Protein AF-A0A6J7DKR0-F1 (afdb_monomer_lite)

Structure (mmCIF, N/CA/C/O backbone):
data_AF-A0A6J7DKR0-F1
#
_entry.id   AF-A0A6J7DKR0-F1
#
loop_
_atom_site.group_PDB
_atom_site.id
_atom_site.type_symbol
_atom_site.label_atom_id
_atom_site.label_alt_id
_atom_site.label_comp_id
_atom_site.label_asym_id
_atom_site.label_entity_id
_atom_site.label_seq_id
_atom_site.pdbx_PDB_ins_code
_atom_site.Cartn_x
_atom_site.Cartn_y
_atom_site.Cartn_z
_atom_site.occupancy
_atom_site.B_iso_or_equiv
_atom_site.auth_seq_id
_atom_site.auth_comp_id
_atom_site.auth_asym_id
_atom_site.auth_atom_id
_atom_site.pdbx_PDB_model_num
ATOM 1 N N . MET A 1 1 ? 18.869 -1.407 0.499 1.00 72.81 1 MET A N 1
ATOM 2 C CA . MET A 1 1 ? 17.445 -1.127 0.777 1.00 72.81 1 MET A CA 1
ATOM 3 C C . MET A 1 1 ? 16.960 -2.259 1.654 1.00 72.81 1 MET A C 1
ATOM 5 O O . MET A 1 1 ? 17.410 -3.370 1.431 1.00 72.81 1 MET A O 1
ATOM 9 N N . VAL A 1 2 ? 16.120 -1.997 2.646 1.00 79.31 2 VAL A N 1
ATOM 10 C CA . VAL A 1 2 ? 15.618 -3.031 3.561 1.00 79.31 2 VAL A CA 1
ATOM 11 C C . VAL A 1 2 ? 14.109 -2.893 3.677 1.00 79.31 2 VAL A C 1
ATOM 13 O O . VAL A 1 2 ? 13.598 -1.771 3.700 1.00 79.31 2 VAL A O 1
ATOM 16 N N . THR A 1 3 ? 13.402 -4.016 3.722 1.00 83.44 3 THR A N 1
ATOM 17 C CA . THR A 1 3 ? 11.950 -4.038 3.892 1.00 83.44 3 THR A CA 1
ATOM 18 C C . THR A 1 3 ? 11.616 -3.518 5.288 1.00 83.44 3 THR A C 1
ATOM 20 O O . THR A 1 3 ? 12.052 -4.095 6.281 1.00 83.44 3 THR A O 1
ATOM 23 N N . LEU A 1 4 ? 10.925 -2.376 5.361 1.00 89.06 4 LEU A N 1
ATOM 24 C CA . LEU A 1 4 ? 10.424 -1.764 6.603 1.00 89.06 4 LEU A CA 1
ATOM 25 C C . LEU A 1 4 ? 11.449 -1.598 7.747 1.00 89.06 4 LEU A C 1
ATOM 27 O O . LEU A 1 4 ? 11.088 -1.629 8.919 1.00 89.06 4 LEU A O 1
ATOM 31 N N . GLY A 1 5 ? 12.724 -1.367 7.418 1.00 86.00 5 GLY A N 1
ATOM 32 C CA . GLY A 1 5 ? 13.732 -0.979 8.413 1.00 86.00 5 GLY A CA 1
ATOM 33 C C . GLY A 1 5 ? 14.282 -2.112 9.286 1.00 86.00 5 GLY A C 1
ATOM 34 O O . GLY A 1 5 ? 14.652 -1.837 10.420 1.00 86.00 5 GLY A O 1
ATOM 35 N N . GLU A 1 6 ? 14.340 -3.351 8.779 1.00 85.00 6 GLU A N 1
ATOM 36 C CA . GLU A 1 6 ? 14.874 -4.537 9.497 1.00 85.00 6 GLU A CA 1
ATOM 37 C C . GLU A 1 6 ? 14.095 -4.923 10.767 1.00 85.00 6 GLU A C 1
ATOM 39 O O . GLU A 1 6 ? 14.568 -5.707 11.586 1.00 85.00 6 GLU A O 1
ATOM 44 N N . VAL A 1 7 ? 12.878 -4.401 10.920 1.00 92.12 7 VAL A N 1
ATOM 45 C CA . VAL A 1 7 ? 11.977 -4.776 12.010 1.00 92.12 7 VAL A CA 1
ATOM 46 C C . VAL A 1 7 ? 11.387 -6.158 11.731 1.00 92.12 7 VAL A C 1
ATOM 48 O O . VAL A 1 7 ? 10.922 -6.433 10.624 1.00 92.12 7 VAL A O 1
ATOM 51 N N . GLU A 1 8 ? 11.374 -7.024 12.744 1.00 92.75 8 GLU A N 1
ATOM 52 C CA . GLU A 1 8 ? 10.652 -8.294 12.689 1.00 92.75 8 GLU A CA 1
ATOM 53 C C . GLU A 1 8 ? 9.155 -8.050 12.908 1.00 92.75 8 GLU A C 1
ATOM 55 O O . GLU A 1 8 ? 8.732 -7.571 13.962 1.00 92.75 8 GLU A O 1
ATOM 60 N N . PHE A 1 9 ? 8.344 -8.391 11.907 1.00 95.56 9 PHE A N 1
ATOM 61 C CA . PHE A 1 9 ? 6.890 -8.309 11.989 1.00 95.56 9 PHE A CA 1
ATOM 62 C C . PHE A 1 9 ? 6.295 -9.698 12.174 1.00 95.56 9 PHE A C 1
ATOM 64 O O . PHE A 1 9 ? 6.687 -10.652 11.500 1.00 95.56 9 PHE A O 1
ATOM 71 N N . THR A 1 10 ? 5.306 -9.797 1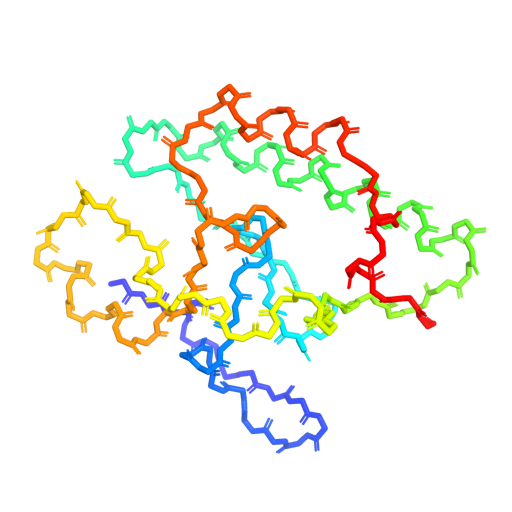3.059 1.00 97.44 10 THR A N 1
ATOM 72 C CA . THR A 1 10 ? 4.517 -11.014 13.246 1.00 97.44 10 THR A CA 1
ATOM 73 C C . THR A 1 10 ? 3.028 -10.690 13.226 1.00 97.44 10 THR A C 1
ATOM 75 O O . THR A 1 10 ? 2.615 -9.604 13.633 1.00 97.44 10 THR A O 1
ATOM 78 N N . LEU A 1 11 ? 2.227 -11.639 12.749 1.00 96.62 11 LEU A N 1
ATOM 79 C CA . LEU A 1 11 ? 0.771 -11.627 12.819 1.00 96.62 11 LEU A CA 1
ATOM 80 C C . LEU A 1 11 ? 0.329 -12.909 13.521 1.00 96.62 11 LEU A C 1
ATOM 82 O O . LEU A 1 11 ? 0.671 -14.002 13.077 1.00 96.62 11 LEU A O 1
ATOM 86 N N . ASP A 1 12 ? -0.370 -12.773 14.649 1.00 96.00 12 ASP A N 1
ATOM 87 C CA . ASP A 1 12 ? -0.807 -13.902 15.486 1.00 96.00 12 ASP A CA 1
ATOM 88 C C . ASP A 1 12 ? 0.333 -14.879 15.852 1.00 96.00 12 ASP A C 1
ATOM 90 O O . ASP A 1 12 ? 0.148 -16.091 15.954 1.00 96.00 12 ASP A O 1
ATOM 94 N N . GLY A 1 13 ? 1.542 -14.339 16.048 1.00 96.56 13 GLY A N 1
ATOM 95 C CA . GLY A 1 13 ? 2.749 -15.100 16.387 1.00 96.56 13 GLY A CA 1
ATOM 96 C C . GLY A 1 13 ? 3.487 -15.725 15.196 1.00 96.56 13 GLY A C 1
ATOM 97 O O . GLY A 1 13 ? 4.566 -16.281 15.394 1.00 96.56 13 GLY A O 1
ATOM 98 N N . ALA A 1 14 ? 2.964 -15.615 13.972 1.00 97.56 14 ALA A N 1
ATOM 99 C CA . ALA A 1 14 ? 3.641 -16.062 12.756 1.00 97.56 14 ALA A CA 1
ATOM 100 C C . ALA A 1 14 ? 4.428 -14.908 12.102 1.00 97.56 14 ALA A C 1
ATOM 102 O O . ALA A 1 14 ? 3.880 -13.810 11.985 1.00 97.56 14 ALA A O 1
ATOM 103 N N . PRO A 1 15 ? 5.684 -15.114 11.658 1.00 96.94 15 PRO A N 1
ATOM 104 C CA . PRO A 1 15 ? 6.429 -14.109 10.900 1.00 96.94 15 PRO A CA 1
ATOM 105 C C . PRO A 1 15 ? 5.697 -13.695 9.622 1.00 96.94 15 PRO A C 1
ATOM 107 O O . PRO A 1 15 ? 5.118 -14.537 8.936 1.00 96.94 15 PRO A O 1
ATOM 110 N N . ILE A 1 16 ? 5.752 -12.407 9.291 1.00 96.81 16 ILE A N 1
ATOM 111 C CA . ILE A 1 16 ? 5.233 -11.888 8.022 1.00 96.81 16 ILE A CA 1
ATOM 112 C C . ILE A 1 16 ? 6.374 -11.863 7.007 1.00 96.81 16 ILE A C 1
ATOM 114 O O . ILE A 1 16 ? 7.338 -11.116 7.186 1.00 96.81 16 ILE A O 1
ATOM 118 N N . ASP A 1 17 ? 6.246 -12.633 5.927 1.00 95.88 17 ASP A N 1
ATOM 119 C CA . ASP A 1 17 ? 7.065 -12.430 4.735 1.00 95.88 17 ASP A CA 1
ATOM 120 C C . ASP A 1 17 ? 6.367 -11.429 3.812 1.00 95.88 17 ASP A C 1
ATOM 122 O O . ASP A 1 17 ? 5.293 -11.687 3.269 1.00 95.88 17 ASP A O 1
ATOM 126 N N . PHE A 1 18 ? 6.962 -10.248 3.661 1.00 96.31 18 PHE A N 1
ATOM 127 C CA . PHE A 1 18 ? 6.409 -9.217 2.790 1.00 96.31 18 PHE A CA 1
ATOM 128 C C . PHE A 1 18 ? 6.545 -9.563 1.313 1.00 96.31 18 PHE A C 1
ATOM 130 O O . PHE A 1 18 ? 5.771 -9.006 0.536 1.00 96.31 18 PHE A O 1
ATOM 137 N N . ALA A 1 19 ? 7.465 -10.458 0.933 1.00 96.00 19 ALA A N 1
ATOM 138 C CA . ALA A 1 19 ? 7.549 -10.958 -0.433 1.00 96.00 19 ALA A CA 1
ATOM 139 C C . ALA A 1 19 ? 6.223 -11.606 -0.848 1.00 96.00 19 ALA A C 1
ATOM 141 O O . ALA A 1 19 ? 5.737 -11.320 -1.926 1.00 96.00 19 ALA A O 1
ATOM 142 N N . ASP A 1 20 ? 5.540 -12.313 0.056 1.00 96.25 20 ASP A N 1
ATOM 143 C CA . ASP A 1 20 ? 4.260 -12.979 -0.226 1.00 96.25 20 ASP A CA 1
ATOM 144 C C . ASP A 1 20 ? 3.041 -12.030 -0.245 1.00 96.25 20 ASP A C 1
ATOM 146 O O . ASP A 1 20 ? 1.889 -12.466 -0.351 1.00 96.25 20 ASP A O 1
ATOM 150 N N . THR A 1 21 ? 3.253 -10.716 -0.110 1.00 97.81 21 THR A N 1
ATOM 151 C CA . THR A 1 21 ? 2.170 -9.724 -0.024 1.00 97.81 21 THR A CA 1
ATOM 152 C C . THR A 1 21 ? 2.059 -8.861 -1.277 1.00 97.81 21 THR A C 1
ATOM 154 O O . THR A 1 21 ? 3.017 -8.650 -2.013 1.00 97.81 21 THR A O 1
ATOM 157 N N . TRP A 1 22 ? 0.875 -8.288 -1.492 1.00 98.25 22 TRP A N 1
ATOM 158 C CA . TRP A 1 22 ? 0.604 -7.297 -2.530 1.00 98.25 22 TRP A CA 1
ATOM 159 C C . TRP A 1 22 ? 0.554 -5.893 -1.942 1.00 98.25 22 TRP A C 1
ATOM 161 O O . TRP A 1 22 ? -0.084 -5.650 -0.914 1.00 98.25 22 TRP A O 1
ATOM 171 N N . SER A 1 23 ? 1.175 -4.940 -2.628 1.00 97.25 23 SER A N 1
ATOM 172 C CA . SER A 1 23 ? 1.195 -3.546 -2.211 1.00 97.25 23 SER A CA 1
ATOM 173 C C . SER A 1 23 ? -0.147 -2.874 -2.494 1.00 97.25 23 SER A C 1
ATOM 175 O O . SER A 1 23 ? -0.540 -2.683 -3.643 1.00 97.25 23 SER A O 1
ATOM 177 N N . TYR A 1 24 ? -0.849 -2.479 -1.437 1.00 98.19 24 TYR A N 1
ATOM 178 C CA . TYR A 1 24 ? -2.059 -1.676 -1.515 1.00 98.19 24 TYR A CA 1
ATOM 179 C C . TYR A 1 24 ? -1.694 -0.191 -1.572 1.00 98.19 24 TYR A C 1
ATOM 181 O O . TYR A 1 24 ? -1.202 0.392 -0.599 1.00 98.19 24 TYR A O 1
ATOM 189 N N . LYS A 1 25 ? -1.935 0.419 -2.735 1.00 97.38 25 LYS A N 1
ATOM 190 C CA . LYS A 1 25 ? -1.670 1.826 -3.068 1.00 97.38 25 LYS A CA 1
ATOM 191 C C . LYS A 1 25 ? -0.225 2.257 -2.770 1.00 97.38 25 LYS A C 1
ATOM 193 O O . LYS A 1 25 ? 0.020 3.436 -2.556 1.00 97.38 25 LYS A O 1
ATOM 198 N N . GLY A 1 26 ? 0.729 1.329 -2.695 1.00 96.00 26 GLY A N 1
ATOM 199 C CA . GLY A 1 26 ? 2.113 1.629 -2.328 1.00 96.00 26 GLY A CA 1
ATOM 200 C C . GLY A 1 26 ? 2.348 1.953 -0.846 1.00 96.00 26 GLY A C 1
ATOM 201 O O . GLY A 1 26 ? 3.476 2.301 -0.510 1.00 96.00 26 GLY A O 1
ATOM 202 N N . LEU A 1 27 ? 1.329 1.866 0.026 1.00 96.75 27 LEU A N 1
ATOM 203 C CA . LEU A 1 27 ? 1.442 2.244 1.447 1.00 96.75 27 LEU A CA 1
ATOM 204 C C . LEU A 1 27 ? 1.145 1.114 2.439 1.00 96.75 27 LEU A C 1
ATOM 206 O O . LEU A 1 27 ? 1.715 1.129 3.526 1.00 96.75 27 LEU A O 1
ATOM 210 N N . ALA A 1 28 ? 0.304 0.137 2.087 1.00 97.88 28 ALA A N 1
ATOM 211 C CA . ALA A 1 28 ? -0.041 -1.006 2.943 1.00 97.88 28 ALA A CA 1
ATOM 212 C C . ALA A 1 28 ? 0.153 -2.335 2.201 1.00 97.88 28 ALA A C 1
ATOM 214 O O . ALA A 1 28 ? 0.497 -2.355 1.017 1.00 97.88 28 ALA A O 1
ATOM 215 N N . TYR A 1 29 ? -0.076 -3.444 2.900 1.00 98.19 29 TYR A N 1
ATOM 216 C CA . TYR A 1 29 ? 0.293 -4.787 2.457 1.00 98.19 29 TYR A CA 1
ATOM 217 C C . TYR A 1 29 ? -0.894 -5.729 2.604 1.00 98.19 29 TYR A C 1
ATOM 219 O O . TYR A 1 29 ? -1.553 -5.739 3.646 1.00 98.19 29 TYR A O 1
ATOM 227 N N . SER A 1 30 ? -1.190 -6.507 1.563 1.00 98.44 30 SER A N 1
ATOM 228 C CA . SER A 1 30 ? -2.324 -7.427 1.579 1.00 98.44 30 SER A CA 1
ATOM 229 C C . SER A 1 30 ? -2.257 -8.362 2.780 1.00 98.44 30 SER A C 1
ATOM 231 O O . SER A 1 30 ? -1.275 -9.072 2.975 1.00 98.44 30 SER A O 1
ATOM 233 N N . GLY A 1 31 ? -3.333 -8.393 3.553 1.00 98.00 31 GLY A N 1
ATOM 234 C CA . GLY A 1 31 ? -3.483 -9.282 4.691 1.00 98.00 31 GLY A CA 1
ATOM 235 C C . GLY A 1 31 ? -2.761 -8.874 5.969 1.00 98.00 31 GLY A C 1
ATOM 236 O O . GLY A 1 31 ? -2.934 -9.571 6.966 1.00 98.00 31 GLY A O 1
ATOM 237 N N . VAL A 1 32 ? -2.045 -7.747 5.965 1.00 98.31 32 VAL A N 1
ATOM 238 C CA . VAL A 1 32 ? -1.397 -7.194 7.156 1.00 98.31 32 VAL A CA 1
ATOM 239 C C . VAL A 1 32 ? -2.288 -6.100 7.763 1.00 98.31 32 VAL A C 1
ATOM 241 O O . VAL A 1 32 ? -2.511 -5.076 7.110 1.00 98.31 32 VAL A O 1
ATOM 244 N N . PRO A 1 33 ? -2.827 -6.297 8.979 1.00 98.31 33 PRO A N 1
ATOM 245 C CA . PRO A 1 33 ? -3.708 -5.328 9.621 1.00 98.31 33 PRO A CA 1
ATOM 246 C C . PRO A 1 33 ? -2.947 -4.102 10.127 1.00 98.31 33 PRO A C 1
ATOM 248 O O . PRO A 1 33 ? -1.821 -4.218 10.608 1.00 98.31 33 PRO A O 1
ATOM 251 N N . ASN A 1 34 ? -3.598 -2.935 10.089 1.00 98.06 34 ASN A N 1
ATOM 252 C CA . ASN A 1 34 ? -3.179 -1.710 10.786 1.00 98.06 34 ASN A CA 1
ATOM 253 C C . ASN A 1 34 ? -1.726 -1.260 10.524 1.00 98.06 34 ASN A C 1
ATOM 255 O O . ASN A 1 34 ? -1.133 -0.552 11.339 1.00 98.06 34 ASN A O 1
ATOM 259 N N . LEU A 1 35 ? -1.155 -1.634 9.376 1.00 97.88 35 LEU A N 1
ATOM 260 C CA . LEU A 1 35 ? 0.204 -1.275 8.987 1.00 97.88 35 LEU A CA 1
ATOM 261 C C . LEU A 1 35 ? 0.195 -0.408 7.729 1.00 97.88 35 LEU A C 1
ATOM 263 O O . LEU A 1 35 ? -0.290 -0.811 6.672 1.00 97.88 35 LEU A O 1
ATOM 267 N N . SER A 1 36 ? 0.805 0.768 7.842 1.00 97.00 36 SER A N 1
ATOM 268 C CA . SER A 1 36 ? 1.133 1.636 6.716 1.00 97.00 36 SER A CA 1
ATOM 269 C C . SER A 1 36 ? 2.610 2.009 6.769 1.00 97.00 36 SER A C 1
ATOM 271 O O . SER A 1 36 ? 3.199 2.128 7.841 1.00 97.00 36 SER A O 1
ATOM 273 N N . SER A 1 37 ? 3.202 2.245 5.607 1.00 95.31 37 SER A N 1
ATOM 274 C CA . SER A 1 37 ? 4.593 2.659 5.454 1.00 95.31 37 SER A CA 1
ATOM 275 C C . SER A 1 37 ? 4.721 3.758 4.410 1.00 95.31 37 SER A C 1
ATOM 277 O O . SER A 1 37 ? 3.899 3.855 3.501 1.00 95.31 37 SER A O 1
ATOM 279 N N . SER A 1 38 ? 5.748 4.596 4.553 1.00 93.75 38 SER A N 1
ATOM 280 C CA . SER A 1 38 ? 6.071 5.624 3.567 1.00 93.75 38 SER A CA 1
ATOM 281 C C . SER A 1 38 ? 7.379 5.284 2.870 1.00 93.75 38 SER A C 1
ATOM 283 O O . SER A 1 38 ? 8.432 5.199 3.503 1.00 93.75 38 SER A O 1
ATOM 285 N N . PHE A 1 39 ? 7.309 5.125 1.553 1.00 91.62 39 PHE A N 1
ATOM 286 C CA . PHE A 1 39 ? 8.464 5.082 0.670 1.00 91.62 39 PHE A CA 1
ATOM 287 C C . PHE A 1 39 ? 8.300 6.173 -0.379 1.00 91.62 39 PHE A C 1
ATOM 289 O O . PHE A 1 39 ? 7.237 6.287 -0.984 1.00 91.62 39 PHE A O 1
ATOM 296 N N . GLY A 1 40 ? 9.339 6.980 -0.584 1.00 92.44 40 GLY A N 1
ATOM 297 C CA . GLY A 1 40 ? 9.314 8.104 -1.518 1.00 92.44 40 GLY A CA 1
ATOM 298 C C . GLY A 1 40 ? 9.200 7.700 -2.987 1.00 92.44 40 GLY A C 1
ATOM 299 O O . GLY A 1 40 ? 9.185 6.524 -3.337 1.00 92.44 40 GLY A O 1
ATOM 300 N N . TYR A 1 41 ? 9.158 8.697 -3.867 1.00 94.88 41 TYR A N 1
ATOM 301 C CA . TYR A 1 41 ? 9.329 8.447 -5.293 1.00 94.88 41 TYR A CA 1
ATOM 302 C C . TYR A 1 41 ? 10.788 8.116 -5.613 1.00 94.88 41 TYR A C 1
ATOM 304 O O . TYR A 1 41 ? 11.706 8.725 -5.065 1.00 94.88 41 TYR A O 1
ATOM 312 N N . VAL A 1 42 ? 11.008 7.213 -6.565 1.00 93.75 42 VAL A N 1
ATOM 313 C CA . VAL A 1 42 ? 12.352 6.958 -7.115 1.00 93.75 42 VAL A CA 1
ATOM 314 C C . VAL A 1 42 ? 12.825 8.058 -8.073 1.00 93.75 42 VAL A C 1
ATOM 316 O O . VAL A 1 42 ? 14.019 8.188 -8.328 1.00 93.75 42 VAL A O 1
ATOM 319 N N . ASN A 1 43 ? 11.893 8.852 -8.607 1.00 92.31 43 ASN A N 1
ATOM 320 C CA . ASN A 1 43 ? 12.112 9.858 -9.652 1.00 92.31 43 ASN A CA 1
ATOM 321 C C . ASN A 1 43 ? 11.699 11.287 -9.238 1.00 92.31 43 ASN A C 1
ATOM 323 O O . ASN A 1 43 ? 11.760 12.202 -10.058 1.00 92.31 43 ASN A O 1
ATOM 327 N N . ALA A 1 44 ? 11.263 11.493 -7.994 1.00 92.69 44 ALA A N 1
ATOM 328 C CA . ALA A 1 44 ? 10.799 12.781 -7.479 1.00 92.69 44 ALA A CA 1
ATOM 329 C C . ALA A 1 44 ? 11.044 12.890 -5.964 1.00 92.69 44 ALA A C 1
ATOM 331 O O . ALA A 1 44 ? 11.531 11.955 -5.332 1.00 92.69 44 ALA A O 1
ATOM 332 N N . SER A 1 45 ? 10.716 14.039 -5.360 1.00 94.12 45 SER A N 1
ATOM 333 C CA . SER A 1 45 ? 10.926 14.238 -3.920 1.00 94.12 45 SER A CA 1
ATOM 334 C C . SER A 1 45 ? 10.122 13.238 -3.090 1.00 94.12 45 SER A C 1
ATOM 336 O O . SER A 1 45 ? 8.904 13.129 -3.242 1.00 94.12 45 SER A O 1
ATOM 338 N N . TRP A 1 46 ? 10.786 12.571 -2.149 1.00 93.25 46 TRP A N 1
ATOM 339 C CA . TRP A 1 46 ? 10.144 11.633 -1.231 1.00 93.25 46 TRP A CA 1
ATOM 340 C C . TRP A 1 46 ? 9.083 12.306 -0.345 1.00 93.25 46 TRP A C 1
ATOM 342 O O . TRP A 1 46 ? 8.056 11.695 -0.056 1.00 93.25 46 TRP A O 1
ATOM 352 N N . THR A 1 47 ? 9.273 13.581 0.014 1.00 95.50 47 THR A N 1
ATOM 353 C CA . THR A 1 47 ? 8.323 14.335 0.849 1.00 95.50 47 THR A CA 1
ATOM 354 C C . THR A 1 47 ? 6.960 14.510 0.183 1.00 95.50 47 THR A C 1
ATOM 356 O O . THR A 1 47 ? 5.941 14.427 0.859 1.00 95.50 47 THR A O 1
ATOM 359 N N . LEU A 1 48 ? 6.915 14.647 -1.149 1.00 96.25 48 LEU A N 1
ATOM 360 C CA . LEU A 1 48 ? 5.655 14.771 -1.892 1.00 96.25 48 LEU A CA 1
ATOM 361 C C . LEU A 1 48 ? 4.765 13.539 -1.731 1.00 96.25 48 LEU A C 1
ATOM 363 O O . LEU A 1 48 ? 3.542 13.663 -1.724 1.00 96.25 48 LEU A O 1
ATOM 367 N N . ARG A 1 49 ? 5.370 12.349 -1.659 1.00 96.69 49 ARG A N 1
ATOM 368 C CA . ARG A 1 49 ? 4.628 11.100 -1.485 1.00 96.69 49 ARG A CA 1
ATOM 369 C C . ARG A 1 49 ? 4.224 10.897 -0.035 1.00 96.69 49 ARG A C 1
ATOM 371 O O . ARG A 1 49 ? 3.073 10.560 0.219 1.00 96.69 49 ARG A O 1
ATOM 378 N N . THR A 1 50 ? 5.139 11.175 0.894 1.00 97.06 50 THR A N 1
ATOM 379 C CA . THR A 1 50 ? 4.870 11.099 2.334 1.00 97.06 50 THR A CA 1
ATOM 380 C C . THR A 1 50 ? 3.656 11.936 2.727 1.00 97.06 50 THR A C 1
ATOM 382 O O . THR A 1 50 ? 2.779 11.415 3.407 1.00 97.06 50 THR A O 1
ATOM 385 N N . ASP A 1 51 ? 3.537 13.178 2.244 1.00 97.06 51 ASP A N 1
ATOM 386 C CA . ASP A 1 51 ? 2.377 14.031 2.548 1.00 97.06 51 ASP A CA 1
ATOM 387 C C . ASP A 1 51 ? 1.050 13.394 2.102 1.00 97.06 51 ASP A C 1
ATOM 389 O O . ASP A 1 51 ? 0.064 13.420 2.839 1.00 97.06 51 ASP A O 1
ATOM 393 N N . LEU A 1 52 ? 1.021 12.780 0.913 1.00 97.81 52 LEU A N 1
ATOM 394 C CA . LEU A 1 52 ? -0.180 12.119 0.398 1.00 97.81 52 LEU A CA 1
ATOM 395 C C . LEU A 1 52 ? -0.531 10.846 1.178 1.00 97.81 52 LEU A C 1
ATOM 397 O O . LEU A 1 52 ? -1.711 10.591 1.424 1.00 97.81 52 LEU A O 1
ATOM 401 N N . ILE A 1 53 ? 0.477 10.062 1.571 1.00 97.75 53 ILE A N 1
ATOM 402 C CA . ILE A 1 53 ? 0.292 8.866 2.401 1.00 97.75 53 ILE A CA 1
ATOM 403 C C . ILE A 1 53 ? -0.276 9.269 3.763 1.00 97.75 53 ILE A C 1
ATOM 405 O O . ILE A 1 53 ? -1.284 8.708 4.185 1.00 97.75 53 ILE A O 1
ATOM 409 N N . CYS A 1 54 ? 0.306 10.277 4.418 1.00 97.75 54 CYS A N 1
ATOM 410 C CA . CYS A 1 54 ? -0.190 10.796 5.693 1.00 97.75 54 CYS A CA 1
ATOM 411 C C . CYS A 1 54 ? -1.643 11.281 5.582 1.00 97.75 54 CYS A C 1
ATOM 413 O O . CYS A 1 54 ? -2.467 10.952 6.432 1.00 97.75 54 CYS A O 1
ATOM 415 N N . GLU A 1 55 ? -1.990 12.006 4.514 1.00 97.94 55 GLU A N 1
ATOM 416 C CA . GLU A 1 55 ? -3.366 12.451 4.269 1.00 97.94 55 GLU A CA 1
ATOM 417 C C . GLU A 1 55 ? -4.338 11.267 4.117 1.00 97.94 55 GLU A C 1
ATOM 419 O O . GLU A 1 55 ? -5.417 11.272 4.715 1.00 97.94 55 GLU A O 1
ATOM 424 N N . TYR A 1 56 ? -3.957 10.223 3.369 1.00 98.19 56 TYR A N 1
ATOM 425 C CA . TYR A 1 56 ? -4.763 9.005 3.241 1.00 98.19 56 TYR A CA 1
ATOM 426 C C . TYR A 1 56 ? -4.929 8.280 4.583 1.00 98.19 56 TYR A C 1
ATOM 428 O O . TYR A 1 56 ? -6.042 7.880 4.922 1.00 98.19 56 TYR A O 1
ATOM 436 N N . VAL A 1 57 ? -3.852 8.145 5.361 1.00 98.31 57 VAL A N 1
ATOM 437 C CA . VAL A 1 57 ? -3.878 7.500 6.682 1.00 98.31 57 VAL A CA 1
ATOM 438 C C . VAL A 1 57 ? -4.790 8.263 7.643 1.00 98.31 57 VAL A C 1
ATOM 440 O O . VAL A 1 57 ? -5.632 7.640 8.280 1.00 98.31 57 VAL A O 1
ATOM 443 N N . CYS A 1 58 ? -4.728 9.596 7.695 1.00 98.31 58 CYS A N 1
ATOM 444 C CA . CYS A 1 58 ? -5.652 10.390 8.512 1.00 98.31 58 CYS A CA 1
ATOM 445 C C . CYS A 1 58 ? -7.118 10.169 8.106 1.00 98.31 58 CYS A C 1
ATOM 447 O O . CYS A 1 58 ? -7.983 10.003 8.963 1.00 98.31 58 CYS A O 1
ATOM 449 N N . ARG A 1 59 ? -7.414 10.117 6.798 1.00 98.38 59 ARG A N 1
ATOM 450 C CA . ARG A 1 59 ? -8.769 9.805 6.306 1.00 98.38 59 ARG A CA 1
ATOM 451 C C . ARG A 1 59 ? -9.220 8.401 6.713 1.00 98.38 59 ARG A C 1
ATOM 453 O O . ARG A 1 59 ? -10.388 8.224 7.049 1.00 98.38 59 ARG A O 1
ATOM 460 N N . LEU A 1 60 ? -8.316 7.424 6.664 1.00 98.50 60 LEU A N 1
ATOM 461 C CA . LEU A 1 60 ? -8.581 6.042 7.058 1.00 98.50 60 LEU A CA 1
ATOM 462 C C . LEU A 1 60 ? -8.880 5.943 8.558 1.00 98.50 60 LEU A C 1
ATOM 464 O O . LEU A 1 60 ? -9.900 5.371 8.924 1.00 98.50 60 LEU A O 1
ATOM 468 N N . LEU A 1 61 ? -8.053 6.564 9.402 1.00 98.62 61 LEU A N 1
ATOM 469 C CA . LEU A 1 61 ? -8.240 6.593 10.856 1.00 98.62 61 LEU A CA 1
ATOM 470 C C . LEU A 1 61 ? -9.559 7.272 11.250 1.00 98.62 61 LEU A C 1
ATOM 472 O O . LEU A 1 61 ? -10.318 6.712 12.034 1.00 98.62 61 LEU A O 1
ATOM 476 N N . ASN A 1 62 ? -9.885 8.419 10.644 1.00 98.62 62 ASN A N 1
ATOM 477 C CA . ASN A 1 62 ? -11.162 9.101 10.888 1.00 98.62 62 ASN A CA 1
ATOM 478 C C . ASN A 1 62 ? -12.367 8.232 10.486 1.00 98.62 62 ASN A C 1
ATOM 480 O O . ASN A 1 62 ? -13.406 8.250 11.144 1.00 98.62 62 ASN A O 1
ATOM 484 N N . HIS A 1 63 ? -12.249 7.475 9.390 1.00 98.56 63 HIS A N 1
ATOM 485 C CA . HIS A 1 63 ? -13.302 6.553 8.978 1.00 98.56 63 HIS A CA 1
ATOM 486 C C . HIS A 1 63 ? -13.460 5.399 9.969 1.00 98.56 63 HIS A C 1
ATOM 488 O O . HIS A 1 63 ? -14.584 5.133 10.389 1.00 98.56 63 HIS A O 1
ATOM 494 N N . MET A 1 64 ? -12.353 4.774 10.386 1.00 98.69 64 MET A N 1
ATOM 495 C CA . MET A 1 64 ? -12.360 3.731 11.415 1.00 98.69 64 MET A CA 1
ATOM 496 C C . MET A 1 64 ? -13.045 4.214 12.696 1.00 98.69 64 MET A C 1
ATOM 498 O O . MET A 1 64 ? -13.948 3.540 13.184 1.00 98.69 64 MET A O 1
ATOM 502 N N . GLU A 1 65 ? -12.702 5.412 13.180 1.00 98.69 65 GLU A N 1
ATOM 503 C CA . GLU A 1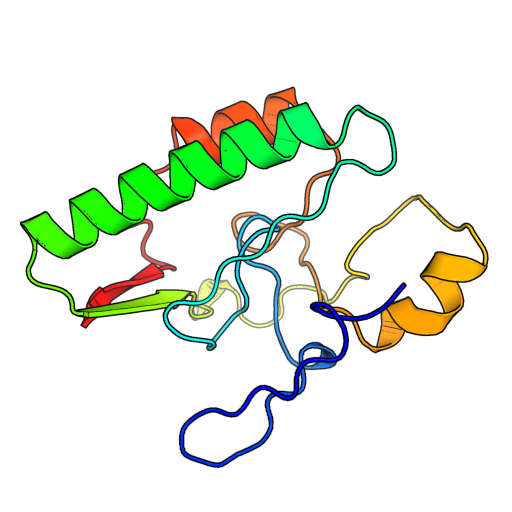 65 ? -13.340 6.025 14.351 1.00 98.69 65 GLU A CA 1
ATOM 504 C C . GLU A 1 65 ? -14.859 6.178 14.156 1.00 98.69 65 GLU A C 1
ATOM 506 O O . GLU A 1 65 ? -15.639 5.773 15.016 1.00 98.69 65 GLU A O 1
ATOM 511 N N . SER A 1 66 ? -15.296 6.687 12.998 1.00 98.50 66 SER A N 1
ATOM 512 C CA . SER A 1 66 ? -16.721 6.919 12.708 1.00 98.50 66 SER A CA 1
ATOM 513 C C . SER A 1 66 ? -17.590 5.660 12.660 1.00 98.50 66 SER A C 1
ATOM 515 O O . SER A 1 66 ? -18.793 5.749 12.906 1.00 98.50 66 SER A O 1
ATOM 517 N N . ILE A 1 67 ? -17.003 4.503 12.338 1.00 98.44 67 ILE A N 1
ATOM 518 C CA . ILE A 1 67 ? -17.715 3.216 12.281 1.00 98.44 67 ILE A CA 1
ATOM 519 C C . ILE A 1 67 ? -17.396 2.316 13.484 1.00 98.44 67 ILE A C 1
ATOM 521 O O . ILE A 1 67 ? -17.933 1.215 13.575 1.00 98.44 67 ILE A O 1
ATOM 525 N N . GLY A 1 68 ? -16.535 2.771 14.401 1.00 98.44 68 GLY A N 1
ATOM 526 C CA . GLY A 1 68 ? -16.095 2.006 15.568 1.00 98.44 68 GLY A CA 1
ATOM 527 C C . GLY A 1 68 ? -15.168 0.827 15.247 1.00 98.44 68 GLY A C 1
ATOM 528 O O . GLY A 1 68 ? -15.099 -0.107 16.042 1.00 98.44 68 GLY A O 1
ATOM 529 N N . ALA A 1 69 ? -14.477 0.852 14.104 1.00 98.56 69 ALA A N 1
ATOM 530 C CA . ALA A 1 69 ? -13.529 -0.191 13.718 1.00 98.56 69 ALA A CA 1
ATOM 531 C C . ALA A 1 69 ? -12.185 -0.021 14.442 1.00 98.56 69 ALA A C 1
ATOM 533 O O . ALA A 1 69 ? -11.666 1.087 14.585 1.00 98.56 69 ALA A O 1
ATOM 534 N N . VAL A 1 70 ? -11.596 -1.139 14.850 1.00 98.25 70 VAL A N 1
ATOM 535 C CA . VAL A 1 70 ? -10.278 -1.225 15.502 1.00 98.25 70 VAL A CA 1
ATOM 536 C C . VAL A 1 70 ? -9.223 -1.837 14.585 1.00 98.25 70 VAL A C 1
ATOM 538 O O . VAL A 1 70 ? -8.024 -1.688 14.826 1.00 98.25 70 VAL A O 1
ATOM 541 N N . GLU A 1 71 ? -9.653 -2.508 13.519 1.00 98.31 71 GLU A N 1
ATOM 542 C CA . GLU A 1 71 ? -8.777 -3.100 12.518 1.00 98.31 71 GLU A CA 1
ATOM 543 C C . GLU A 1 71 ? -9.154 -2.627 11.114 1.00 98.31 71 GLU A C 1
ATOM 545 O O . GLU A 1 71 ? -10.330 -2.576 10.751 1.00 98.31 71 GLU A O 1
ATOM 550 N N . CYS A 1 72 ? -8.139 -2.315 10.311 1.00 98.69 72 CYS A N 1
ATOM 551 C CA . CYS A 1 72 ? -8.249 -2.166 8.870 1.00 98.69 72 CYS A CA 1
ATOM 552 C C . CYS A 1 72 ? -7.210 -3.054 8.171 1.00 98.69 72 CYS A C 1
ATOM 554 O O . CYS A 1 72 ? -6.019 -3.009 8.489 1.00 98.69 72 CYS A O 1
ATOM 556 N N . THR A 1 73 ? -7.657 -3.864 7.213 1.00 98.69 73 THR A N 1
ATOM 557 C CA . THR A 1 73 ? -6.793 -4.804 6.493 1.00 98.69 73 THR A CA 1
ATOM 558 C C . THR A 1 73 ? -7.142 -4.830 5.005 1.00 98.69 73 THR A C 1
ATOM 560 O O . THR A 1 73 ? -8.258 -5.232 4.658 1.00 98.69 73 THR A O 1
ATOM 563 N N . PRO A 1 74 ? -6.227 -4.471 4.085 1.00 98.44 74 PRO A N 1
ATOM 564 C CA . PRO A 1 74 ? -6.481 -4.634 2.659 1.00 98.44 74 PRO A CA 1
ATOM 565 C C . PRO A 1 74 ? -6.454 -6.127 2.301 1.00 98.44 74 PRO A C 1
ATOM 567 O O . PRO A 1 74 ? -5.504 -6.840 2.626 1.00 98.44 74 PRO A O 1
ATOM 570 N N . ARG A 1 75 ? -7.494 -6.631 1.631 1.00 98.06 75 ARG A N 1
ATOM 571 C CA . ARG A 1 75 ? -7.606 -8.048 1.239 1.00 98.06 75 ARG A CA 1
ATOM 572 C C . ARG A 1 75 ? -7.931 -8.163 -0.247 1.00 98.06 75 ARG A C 1
ATOM 574 O O . ARG A 1 75 ? -8.805 -7.450 -0.734 1.00 98.06 75 ARG A O 1
ATOM 581 N N . LEU A 1 76 ? -7.253 -9.078 -0.945 1.00 97.19 76 LEU A N 1
ATOM 582 C CA . LEU A 1 76 ? -7.569 -9.390 -2.340 1.00 97.19 76 LEU A CA 1
ATOM 583 C C . LEU A 1 76 ? -9.021 -9.850 -2.450 1.00 97.19 76 LEU A C 1
ATOM 585 O O . LEU A 1 76 ? -9.513 -10.625 -1.625 1.00 97.19 76 LEU A O 1
ATOM 589 N N . ARG A 1 77 ? -9.704 -9.351 -3.474 1.00 96.19 77 ARG A N 1
ATOM 590 C CA . ARG A 1 77 ? -11.067 -9.748 -3.814 1.00 96.19 77 ARG A CA 1
ATOM 591 C C . ARG A 1 77 ? -11.034 -10.902 -4.820 1.00 96.19 77 ARG A C 1
ATOM 593 O O . ARG A 1 77 ? -10.000 -11.121 -5.454 1.00 96.19 77 ARG A O 1
ATOM 600 N N . PRO A 1 78 ? -12.153 -11.616 -5.031 1.00 95.50 78 PRO A N 1
ATOM 601 C CA . PRO A 1 78 ? -12.222 -12.653 -6.057 1.00 95.50 78 PRO A CA 1
ATOM 602 C C . PRO A 1 78 ? -11.816 -12.162 -7.454 1.00 95.50 78 PRO A C 1
ATOM 604 O O . PRO A 1 78 ? -11.162 -12.899 -8.181 1.00 95.50 78 PRO A O 1
ATOM 607 N N . GLU A 1 79 ? -12.140 -10.918 -7.823 1.00 94.25 79 GLU A N 1
ATOM 608 C CA . GLU A 1 79 ? -11.743 -10.343 -9.117 1.00 94.25 79 GLU A CA 1
ATOM 609 C C . GLU A 1 79 ? -10.249 -9.998 -9.235 1.00 94.25 79 GLU A C 1
ATOM 611 O O . GLU A 1 79 ? -9.757 -9.784 -10.343 1.00 94.25 79 GLU A O 1
ATOM 616 N N . ASP A 1 80 ? -9.529 -9.943 -8.112 1.00 96.00 80 ASP A N 1
ATOM 617 C CA . ASP A 1 80 ? -8.079 -9.739 -8.091 1.00 96.00 80 ASP A CA 1
ATOM 618 C C . ASP A 1 80 ? -7.325 -11.076 -8.262 1.00 96.00 80 ASP A C 1
ATOM 620 O O . ASP A 1 80 ? -6.103 -11.095 -8.412 1.00 96.00 80 ASP A O 1
ATOM 624 N N . ALA A 1 81 ? -8.037 -12.212 -8.261 1.00 92.69 81 ALA A N 1
ATOM 625 C CA . ALA A 1 81 ? -7.440 -13.524 -8.470 1.00 92.69 81 ALA A CA 1
ATOM 626 C C . ALA A 1 81 ? -6.792 -13.627 -9.860 1.00 92.69 81 ALA A C 1
ATOM 628 O O . ALA A 1 81 ? -7.379 -13.256 -10.877 1.00 92.69 81 ALA A O 1
ATOM 629 N N . GLY A 1 82 ? -5.568 -14.158 -9.906 1.00 92.56 82 GLY A N 1
ATOM 630 C CA . GLY A 1 82 ? -4.800 -14.283 -11.148 1.00 92.56 82 GLY A CA 1
ATOM 631 C C . GLY A 1 82 ? -4.247 -12.959 -11.685 1.00 92.56 82 GLY A C 1
ATOM 632 O O . GLY A 1 82 ? -3.770 -12.921 -12.819 1.00 92.56 82 GLY A O 1
ATOM 633 N N . MET A 1 83 ? -4.302 -11.877 -10.899 1.00 96.56 83 MET A N 1
ATOM 634 C CA . MET A 1 83 ? -3.586 -10.643 -11.210 1.00 96.56 83 MET A CA 1
ATOM 635 C C . MET A 1 83 ? -2.086 -10.937 -11.401 1.00 96.56 83 MET A C 1
ATOM 637 O O . MET A 1 83 ? -1.508 -11.646 -10.576 1.00 96.56 83 MET A O 1
ATOM 641 N N . PRO A 1 84 ? -1.446 -10.421 -12.470 1.00 96.94 84 PRO A N 1
ATOM 642 C CA . PRO A 1 84 ? -0.028 -10.656 -12.704 1.00 96.94 84 PRO A CA 1
ATOM 643 C C . PRO A 1 84 ? 0.828 -10.098 -11.574 1.00 96.94 84 PRO A C 1
ATOM 645 O O . PRO A 1 84 ? 0.669 -8.942 -11.186 1.00 96.94 84 PRO A O 1
ATOM 648 N N . GLU A 1 85 ? 1.768 -10.906 -11.107 1.00 96.56 85 GLU A N 1
ATOM 649 C CA . GLU A 1 85 ? 2.776 -10.493 -10.143 1.00 96.56 85 GLU A CA 1
ATOM 650 C C . GLU A 1 85 ? 3.863 -9.669 -10.839 1.00 96.56 85 GLU A C 1
ATOM 652 O O . GLU A 1 85 ? 4.418 -10.078 -11.863 1.00 96.56 85 GLU A O 1
ATOM 657 N N . ARG A 1 86 ? 4.146 -8.480 -10.309 1.00 96.62 86 ARG A N 1
ATOM 658 C CA . ARG A 1 86 ? 5.189 -7.582 -10.807 1.00 96.62 86 ARG A CA 1
ATOM 659 C C . ARG A 1 86 ? 6.081 -7.119 -9.668 1.00 96.62 86 ARG A C 1
ATOM 661 O O . ARG A 1 86 ? 5.660 -7.027 -8.514 1.00 96.62 86 ARG A O 1
ATOM 668 N N . ALA A 1 87 ? 7.315 -6.765 -10.019 1.00 95.56 87 ALA A N 1
ATOM 669 C CA . ALA A 1 87 ? 8.265 -6.183 -9.081 1.00 95.56 87 ALA A CA 1
ATOM 670 C C . ALA A 1 87 ? 7.695 -4.906 -8.447 1.00 95.56 87 ALA A C 1
ATOM 672 O O . ALA A 1 87 ? 7.098 -4.078 -9.139 1.00 95.56 87 ALA A O 1
ATOM 673 N N . TRP A 1 88 ? 7.932 -4.712 -7.148 1.00 95.38 88 TRP A N 1
ATOM 674 C CA . TRP A 1 88 ? 7.387 -3.590 -6.376 1.00 95.38 88 TRP A CA 1
ATOM 675 C C . TRP A 1 88 ? 7.640 -2.208 -6.991 1.00 95.38 88 TRP A C 1
ATOM 677 O O . TRP A 1 88 ? 6.831 -1.291 -6.850 1.00 95.38 88 TRP A O 1
ATOM 687 N N . VAL A 1 89 ? 8.781 -2.051 -7.663 1.00 94.31 89 VAL A N 1
ATOM 688 C CA . VAL A 1 89 ? 9.120 -0.881 -8.473 1.00 94.31 89 VAL A CA 1
ATOM 689 C C . VAL A 1 89 ? 9.597 -1.373 -9.835 1.00 94.31 89 VAL A C 1
ATOM 691 O O . VAL A 1 89 ? 10.552 -2.142 -9.925 1.00 94.31 89 VAL A O 1
ATOM 694 N N . GLU A 1 90 ? 8.957 -0.887 -10.896 1.00 90.94 90 GLU A N 1
ATOM 695 C CA . GLU A 1 90 ? 9.326 -1.171 -12.284 1.00 90.94 90 GLU A CA 1
ATOM 696 C C . GLU A 1 90 ? 10.049 0.028 -12.916 1.00 90.94 90 GLU A C 1
ATOM 698 O O . GLU A 1 90 ? 9.892 1.172 -12.489 1.00 90.94 90 GLU A O 1
ATOM 703 N N . GLY A 1 91 ? 10.867 -0.224 -13.942 1.00 88.31 91 GLY A N 1
ATOM 704 C CA . GLY A 1 91 ? 11.534 0.838 -14.709 1.00 88.31 91 GLY A CA 1
ATOM 705 C C . GLY A 1 91 ? 12.665 1.578 -13.979 1.00 88.31 91 GLY A C 1
ATOM 706 O O . GLY A 1 91 ? 13.223 2.523 -14.533 1.00 88.31 91 GLY A O 1
ATOM 707 N N . PHE A 1 92 ? 13.041 1.149 -12.769 1.00 90.50 92 PHE A N 1
ATOM 708 C CA . PHE A 1 92 ? 14.153 1.711 -11.999 1.00 90.50 92 PHE A CA 1
ATOM 709 C C . PHE A 1 92 ? 15.070 0.600 -11.482 1.00 90.50 92 PHE A C 1
ATOM 711 O O . PHE A 1 92 ? 14.744 -0.110 -10.533 1.00 90.50 92 PHE A O 1
ATOM 718 N N . THR A 1 93 ? 16.235 0.437 -12.114 1.00 89.69 93 THR A N 1
ATOM 719 C CA . THR A 1 93 ? 17.092 -0.747 -11.933 1.00 89.69 93 THR A CA 1
ATOM 720 C C . THR A 1 93 ? 18.496 -0.448 -11.387 1.00 89.69 93 THR A C 1
ATOM 722 O O . THR A 1 93 ? 19.467 -1.033 -11.877 1.00 89.69 93 THR A O 1
ATOM 725 N N . PRO A 1 94 ? 18.704 0.419 -10.380 1.00 93.06 94 PRO A N 1
ATOM 726 C CA . PRO A 1 94 ? 20.021 0.505 -9.764 1.00 93.06 94 PRO A CA 1
ATOM 727 C C . PRO A 1 94 ? 20.314 -0.783 -8.9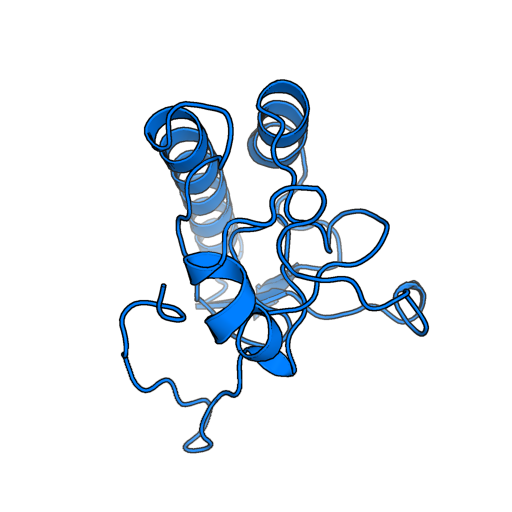80 1.00 93.06 94 PRO A C 1
ATOM 729 O O . PRO A 1 94 ? 19.433 -1.358 -8.337 1.00 93.06 94 PRO A O 1
ATOM 732 N N . GLY A 1 95 ? 21.570 -1.235 -8.989 1.00 93.12 95 GLY A N 1
ATOM 733 C CA . GLY A 1 95 ? 21.939 -2.528 -8.398 1.00 93.12 95 GLY A CA 1
ATOM 734 C C . GLY A 1 95 ? 21.580 -2.677 -6.912 1.00 93.12 95 GLY A C 1
ATOM 735 O O . GLY A 1 95 ? 21.338 -3.787 -6.451 1.00 93.12 95 GLY A O 1
ATOM 736 N N . TYR A 1 96 ? 21.493 -1.577 -6.154 1.00 90.06 96 TYR A N 1
ATOM 737 C CA . TYR A 1 96 ? 21.082 -1.624 -4.746 1.00 90.06 96 TYR A CA 1
ATOM 738 C C . TYR A 1 96 ? 19.591 -1.918 -4.535 1.00 90.06 96 TYR A C 1
ATOM 740 O O . TYR A 1 96 ? 19.242 -2.410 -3.466 1.00 90.06 96 TYR A O 1
ATOM 748 N N . MET A 1 97 ? 18.729 -1.612 -5.512 1.00 91.25 97 MET A N 1
ATOM 749 C CA . MET A 1 97 ? 17.315 -2.003 -5.488 1.00 91.25 97 MET A CA 1
ATOM 750 C C . MET A 1 97 ? 17.183 -3.468 -5.893 1.00 91.25 97 MET A C 1
ATOM 752 O O . MET A 1 97 ? 16.505 -4.230 -5.214 1.00 91.25 97 MET A O 1
ATOM 756 N N . GLN A 1 98 ? 17.892 -3.871 -6.955 1.00 92.19 98 GLN A N 1
ATOM 757 C CA . GLN A 1 98 ? 17.814 -5.230 -7.503 1.00 92.19 98 GLN A CA 1
ATOM 758 C C . GLN A 1 98 ? 18.164 -6.309 -6.471 1.00 92.19 98 GLN A C 1
ATOM 760 O O . GLN A 1 98 ? 17.513 -7.342 -6.439 1.00 92.19 98 GLN A O 1
ATOM 765 N N . ARG A 1 99 ? 19.139 -6.051 -5.588 1.00 92.50 99 ARG A N 1
ATOM 766 C CA . ARG A 1 99 ? 19.562 -6.993 -4.532 1.00 92.50 99 ARG A CA 1
ATOM 767 C C . ARG A 1 99 ? 18.499 -7.343 -3.487 1.00 92.50 99 ARG A C 1
ATOM 769 O O . ARG A 1 99 ? 18.744 -8.242 -2.694 1.00 92.50 99 ARG A O 1
ATOM 776 N N . HIS A 1 100 ? 17.413 -6.579 -3.410 1.00 90.38 100 HIS A N 1
ATOM 777 C CA . HIS A 1 100 ? 16.385 -6.758 -2.385 1.00 90.38 100 HIS A CA 1
ATOM 778 C C . HIS A 1 100 ? 14.971 -6.803 -2.963 1.00 90.38 100 HIS A C 1
ATOM 780 O O . HIS A 1 100 ? 14.019 -6.850 -2.195 1.00 90.38 100 HIS A O 1
ATOM 786 N N . MET A 1 101 ? 14.814 -6.719 -4.288 1.00 92.31 101 MET A N 1
ATOM 787 C CA . MET A 1 101 ? 13.497 -6.607 -4.921 1.00 92.31 101 MET A CA 1
ATOM 788 C C . MET A 1 101 ? 12.649 -7.867 -4.719 1.00 92.31 101 MET A C 1
ATOM 790 O O . MET A 1 101 ? 11.436 -7.768 -4.607 1.00 92.31 101 MET A O 1
ATOM 794 N N . ASP A 1 102 ? 13.301 -9.022 -4.619 1.00 92.25 102 ASP A N 1
ATOM 795 C CA . ASP A 1 102 ? 12.728 -10.324 -4.271 1.00 92.25 102 ASP A CA 1
ATOM 796 C C . ASP A 1 102 ? 12.161 -10.386 -2.842 1.00 92.25 102 ASP A C 1
ATOM 798 O O . ASP A 1 102 ? 11.367 -11.265 -2.541 1.00 92.25 102 ASP A O 1
ATOM 802 N N . ARG A 1 103 ? 12.546 -9.447 -1.966 1.00 93.19 103 ARG A N 1
ATOM 803 C CA . ARG A 1 103 ? 12.084 -9.344 -0.568 1.00 93.19 103 ARG A CA 1
ATOM 804 C C . ARG A 1 103 ? 11.048 -8.234 -0.352 1.00 93.19 103 ARG A C 1
ATOM 806 O O . ARG A 1 103 ? 10.703 -7.918 0.791 1.00 93.19 103 ARG A O 1
ATOM 813 N N . MET A 1 104 ? 10.635 -7.569 -1.428 1.00 94.50 104 MET A N 1
ATOM 814 C CA . MET A 1 104 ? 9.638 -6.499 -1.409 1.00 94.50 104 MET A CA 1
ATOM 815 C C . MET A 1 104 ? 8.270 -7.063 -1.800 1.00 94.50 104 MET A C 1
ATOM 817 O O . MET A 1 104 ? 8.223 -8.035 -2.550 1.00 94.50 104 MET A O 1
ATOM 821 N N . PRO A 1 105 ? 7.160 -6.444 -1.359 1.00 96.25 105 PRO A N 1
ATOM 822 C CA . PRO A 1 105 ? 5.836 -6.867 -1.798 1.00 96.25 105 PRO A CA 1
ATOM 823 C C . PRO A 1 105 ? 5.672 -6.744 -3.307 1.00 96.25 105 PRO A C 1
ATOM 825 O O . PRO A 1 105 ? 6.174 -5.815 -3.942 1.00 96.25 105 PRO A O 1
ATOM 828 N N . HIS A 1 106 ? 4.865 -7.616 -3.877 1.00 96.88 106 HIS A N 1
ATOM 829 C CA . HIS A 1 106 ? 4.485 -7.520 -5.272 1.00 96.88 106 HIS A CA 1
ATOM 830 C C . HIS A 1 106 ? 3.603 -6.298 -5.525 1.00 96.88 106 HIS A C 1
ATOM 832 O O . HIS A 1 106 ? 2.873 -5.817 -4.653 1.00 96.88 106 HIS A O 1
ATOM 838 N N . GLN A 1 107 ? 3.622 -5.802 -6.756 1.00 97.50 107 GLN A N 1
ATOM 839 C CA . GLN A 1 107 ? 2.526 -4.991 -7.273 1.00 97.50 107 GLN A CA 1
ATOM 840 C C . GLN A 1 107 ? 1.867 -5.710 -8.448 1.00 97.50 107 GLN A C 1
ATOM 842 O O . GLN A 1 107 ? 2.469 -6.569 -9.082 1.00 97.50 107 GLN A O 1
ATOM 847 N N . GLY A 1 108 ? 0.623 -5.360 -8.728 1.00 97.38 108 GLY A N 1
ATOM 848 C CA . GLY A 1 108 ? -0.140 -5.831 -9.869 1.00 97.38 108 GLY A CA 1
ATOM 849 C C . GLY A 1 108 ? -0.117 -4.861 -11.045 1.00 97.38 108 GLY A C 1
ATOM 850 O O . GLY A 1 108 ? 0.670 -3.919 -11.121 1.00 97.38 108 GLY A O 1
ATOM 851 N N . ASP A 1 109 ? -1.036 -5.088 -11.976 1.00 96.00 109 ASP A N 1
ATOM 852 C CA . ASP A 1 109 ? -1.239 -4.271 -13.174 1.00 96.00 109 ASP A CA 1
ATOM 853 C C . ASP A 1 109 ? -2.395 -3.260 -13.038 1.00 96.00 109 ASP A C 1
ATOM 855 O O . ASP A 1 109 ? -2.662 -2.502 -13.973 1.00 96.00 109 ASP A O 1
ATOM 859 N N . ARG A 1 110 ? -3.097 -3.243 -11.894 1.00 94.94 110 ARG A N 1
ATOM 860 C CA . ARG A 1 110 ? -4.312 -2.443 -11.676 1.00 94.94 110 ARG A CA 1
ATOM 861 C C . ARG A 1 110 ? -4.497 -2.008 -10.223 1.00 94.94 110 ARG A C 1
ATOM 863 O O . ARG A 1 110 ? -4.106 -2.696 -9.285 1.00 94.94 110 ARG A O 1
ATOM 870 N N . ALA A 1 111 ? -5.148 -0.860 -10.041 1.00 95.31 111 ALA A N 1
ATOM 871 C CA . ALA A 1 111 ? -5.490 -0.343 -8.721 1.00 95.31 111 ALA A CA 1
ATOM 872 C C . ALA A 1 111 ? -6.487 -1.262 -7.972 1.00 95.31 111 ALA A C 1
ATOM 874 O O . ALA A 1 111 ? -7.344 -1.872 -8.613 1.00 95.31 111 ALA A O 1
ATOM 875 N N . PRO A 1 112 ? -6.428 -1.310 -6.628 1.00 96.69 112 PRO A N 1
ATOM 876 C CA . PRO A 1 112 ? -5.509 -0.556 -5.773 1.00 96.69 112 PRO A CA 1
ATOM 877 C C . PRO A 1 112 ? -4.156 -1.249 -5.551 1.00 96.69 112 PRO A C 1
ATOM 879 O O . PRO A 1 112 ? -3.333 -0.705 -4.824 1.00 96.69 112 PRO A O 1
ATOM 882 N N . TRP A 1 113 ? -3.898 -2.401 -6.171 1.00 98.06 113 TRP A N 1
ATOM 883 C CA . TRP A 1 113 ? -2.695 -3.214 -5.967 1.00 98.06 113 TRP A CA 1
ATOM 884 C C . TRP A 1 113 ? -1.483 -2.710 -6.760 1.00 98.06 113 TRP A C 1
ATOM 886 O O . TRP A 1 113 ? -0.874 -3.451 -7.517 1.00 98.06 113 TRP A O 1
ATOM 896 N N . ILE A 1 114 ? -1.160 -1.426 -6.653 1.00 97.12 114 ILE A N 1
ATOM 897 C CA . ILE A 1 114 ? -0.096 -0.765 -7.424 1.00 97.12 114 ILE A CA 1
ATOM 898 C C . ILE A 1 114 ? 0.776 0.092 -6.515 1.00 97.12 114 ILE A C 1
ATOM 900 O O . ILE A 1 114 ? 0.316 0.564 -5.475 1.00 97.12 114 ILE A O 1
ATOM 904 N N . ASN A 1 115 ? 2.008 0.365 -6.950 1.00 96.31 115 ASN A N 1
ATOM 905 C CA . ASN A 1 115 ? 2.941 1.280 -6.293 1.00 96.31 115 ASN A CA 1
ATOM 906 C C . ASN A 1 115 ? 3.425 2.379 -7.269 1.00 96.31 115 ASN A C 1
ATOM 908 O O . ASN A 1 115 ? 4.584 2.363 -7.704 1.00 96.31 115 ASN A O 1
ATOM 912 N N . PRO A 1 116 ? 2.559 3.342 -7.649 1.00 93.69 116 PRO A N 1
ATOM 913 C CA . PRO A 1 116 ? 2.879 4.304 -8.698 1.00 93.69 116 PRO A CA 1
ATOM 914 C C . PRO A 1 116 ? 4.074 5.188 -8.333 1.00 93.69 116 PRO A C 1
ATOM 916 O O . PRO A 1 116 ? 4.223 5.631 -7.198 1.00 93.69 116 PRO A O 1
ATOM 919 N N . GLN A 1 117 ? 4.905 5.491 -9.328 1.00 94.81 117 GLN A N 1
ATOM 920 C CA . GLN A 1 117 ? 5.997 6.465 -9.223 1.00 94.81 117 GLN A CA 1
ATOM 921 C C . GLN A 1 117 ? 5.617 7.774 -9.942 1.00 94.81 117 GLN A C 1
ATOM 923 O O . GLN A 1 117 ? 6.403 8.337 -10.704 1.00 94.81 117 GLN A O 1
ATOM 928 N N . ASP A 1 118 ? 4.364 8.208 -9.748 1.00 95.19 118 ASP A N 1
ATOM 929 C CA . ASP A 1 118 ? 3.747 9.359 -10.415 1.00 95.19 118 ASP A CA 1
ATOM 930 C C . ASP A 1 118 ? 2.895 10.179 -9.431 1.00 95.19 118 ASP A C 1
ATOM 932 O O . ASP A 1 118 ? 1.882 9.710 -8.907 1.00 95.19 118 ASP A O 1
ATOM 936 N N . TYR A 1 119 ? 3.284 11.437 -9.211 1.00 95.88 119 TYR A N 1
ATOM 937 C CA . TYR A 1 119 ? 2.630 12.317 -8.239 1.00 95.88 119 TYR A CA 1
ATOM 938 C C . TYR A 1 119 ? 1.184 12.678 -8.599 1.00 95.88 119 TYR A C 1
ATOM 940 O O . TYR A 1 119 ? 0.342 12.833 -7.711 1.00 95.88 119 TYR A O 1
ATOM 948 N N . ALA A 1 120 ? 0.864 12.851 -9.884 1.00 95.75 120 ALA A N 1
ATOM 949 C CA . ALA A 1 120 ? -0.485 13.230 -10.293 1.00 95.75 120 ALA A CA 1
ATOM 950 C C . ALA A 1 120 ? -1.469 12.066 -10.098 1.00 95.75 120 ALA A C 1
ATOM 952 O O . ALA A 1 120 ? -2.596 12.288 -9.634 1.00 95.75 120 ALA A O 1
ATOM 953 N N . HIS A 1 121 ? -1.024 10.845 -10.403 1.00 95.50 121 HIS A N 1
ATOM 954 C CA . HIS A 1 121 ? -1.734 9.604 -10.142 1.00 95.50 121 HIS A CA 1
ATOM 955 C C . HIS A 1 121 ? -1.946 9.420 -8.639 1.00 95.50 121 HIS A C 1
ATOM 957 O O . HIS A 1 121 ? -3.097 9.338 -8.202 1.00 95.50 121 HIS A O 1
ATOM 963 N N . ASP A 1 122 ? -0.875 9.434 -7.842 1.00 96.38 122 ASP A N 1
ATOM 964 C CA . ASP A 1 122 ? -0.949 9.216 -6.394 1.00 96.38 122 ASP A CA 1
ATOM 965 C C . ASP A 1 122 ? -1.830 10.265 -5.713 1.00 96.38 122 ASP A C 1
ATOM 967 O O . ASP A 1 122 ? -2.676 9.933 -4.884 1.00 96.38 122 ASP A O 1
ATOM 971 N N . ARG A 1 123 ? -1.757 11.535 -6.127 1.00 96.69 123 ARG A N 1
ATOM 972 C CA . ARG A 1 123 ? -2.642 12.579 -5.592 1.00 96.69 123 ARG A CA 1
ATOM 973 C C . ARG A 1 123 ? -4.120 12.265 -5.837 1.00 96.69 123 ARG A C 1
ATOM 975 O O . ARG A 1 123 ? -4.952 12.545 -4.977 1.00 96.69 123 ARG A O 1
ATOM 982 N N . LYS A 1 124 ? -4.480 11.702 -6.996 1.00 95.19 124 LYS A N 1
ATOM 983 C CA . LYS A 1 124 ? -5.857 11.256 -7.266 1.00 95.19 124 LYS A CA 1
ATOM 984 C C . LYS A 1 124 ? -6.202 10.036 -6.407 1.00 95.19 124 LYS A C 1
ATOM 986 O O . LYS A 1 124 ? -7.260 10.036 -5.779 1.00 95.19 124 LYS A O 1
ATOM 991 N N . LEU A 1 125 ? -5.314 9.044 -6.362 1.00 94.75 125 LEU A N 1
ATOM 992 C CA . LEU A 1 125 ? -5.506 7.789 -5.641 1.00 94.75 125 LEU A CA 1
ATOM 993 C C . LEU A 1 125 ? -5.701 8.018 -4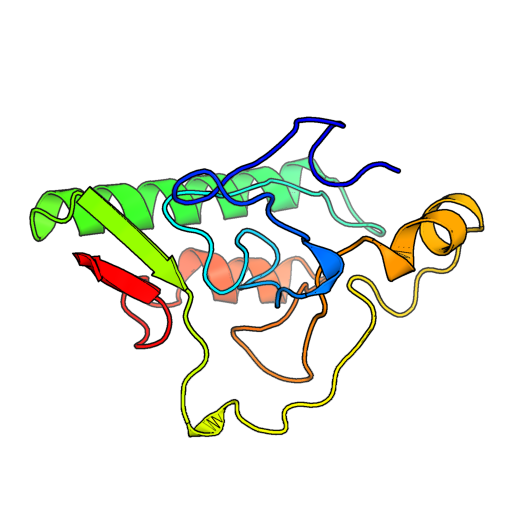.135 1.00 94.75 125 LEU A C 1
ATOM 995 O O . LEU A 1 125 ? -6.663 7.506 -3.568 1.00 94.75 125 LEU A O 1
ATOM 999 N N . PHE A 1 126 ? -4.863 8.840 -3.506 1.00 96.38 126 PHE A N 1
ATOM 1000 C CA . PHE A 1 126 ? -4.883 9.072 -2.061 1.00 96.38 126 PHE A CA 1
ATOM 1001 C C . PHE A 1 126 ? -5.931 10.086 -1.606 1.00 96.38 126 PHE A C 1
ATOM 1003 O O . PHE A 1 126 ? -6.568 9.882 -0.574 1.00 96.38 126 PHE A O 1
ATOM 1010 N N . ARG A 1 127 ? -6.168 11.162 -2.367 1.00 95.44 127 ARG A N 1
ATOM 1011 C CA . ARG A 1 127 ? -7.107 12.215 -1.934 1.00 95.44 127 ARG A CA 1
ATOM 1012 C C . ARG A 1 127 ? -8.554 11.937 -2.306 1.00 95.44 127 ARG A C 1
ATOM 1014 O O . ARG A 1 127 ? -9.457 12.346 -1.584 1.00 95.44 127 ARG A O 1
ATOM 1021 N N . LYS A 1 128 ? -8.789 11.298 -3.457 1.00 91.56 128 LYS A N 1
ATOM 1022 C CA . LYS A 1 128 ? -10.140 11.182 -4.031 1.00 91.56 128 LYS A CA 1
ATOM 1023 C C . LYS A 1 128 ? -10.763 9.803 -3.872 1.00 91.56 128 LYS A C 1
ATOM 1025 O O . LYS A 1 128 ? -11.984 9.715 -3.881 1.00 91.56 128 LYS A O 1
ATOM 1030 N N . SER A 1 129 ? -9.967 8.743 -3.742 1.00 92.31 129 SER A N 1
ATOM 1031 C CA . SER A 1 129 ? -10.530 7.399 -3.576 1.00 92.31 129 SER A CA 1
ATOM 1032 C C . SER A 1 129 ? -11.166 7.246 -2.201 1.00 92.31 129 SER A C 1
ATOM 1034 O O . SER A 1 129 ? -10.679 7.807 -1.211 1.00 92.31 129 SER A O 1
ATOM 1036 N N . HIS A 1 130 ? -12.236 6.460 -2.136 1.00 95.06 130 HIS A N 1
ATOM 1037 C CA . HIS A 1 130 ? -12.819 6.033 -0.872 1.00 95.06 130 HIS A CA 1
ATOM 1038 C C . HIS A 1 130 ? -11.806 5.185 -0.090 1.00 95.06 130 HIS A C 1
ATOM 1040 O O . HIS A 1 130 ? -10.948 4.522 -0.679 1.00 95.06 130 HIS A O 1
ATOM 1046 N N . VAL A 1 131 ? -11.859 5.288 1.237 1.00 97.38 131 VAL A N 1
ATOM 1047 C CA . VAL A 1 131 ? -11.072 4.423 2.128 1.00 97.38 131 VAL A CA 1
ATOM 1048 C C . VAL A 1 131 ? -11.764 3.075 2.322 1.00 97.38 131 VAL A C 1
ATOM 1050 O O . VAL A 1 131 ? -11.076 2.066 2.387 1.00 97.38 131 VAL A O 1
ATOM 1053 N N . ASP A 1 132 ? -13.100 3.065 2.315 1.00 96.88 132 ASP A N 1
ATOM 1054 C CA . ASP A 1 132 ? -13.942 1.881 2.131 1.00 96.88 132 ASP A CA 1
ATOM 1055 C C . ASP A 1 132 ? -14.221 1.685 0.637 1.00 96.88 132 ASP A C 1
ATOM 1057 O O . ASP A 1 132 ? -15.227 2.129 0.086 1.00 96.88 132 ASP A O 1
ATOM 1061 N N . ASP A 1 133 ? -13.233 1.128 -0.056 1.00 95.69 133 ASP A N 1
ATOM 1062 C CA . ASP A 1 133 ? -13.272 0.855 -1.493 1.00 95.69 133 ASP A CA 1
ATOM 1063 C C . ASP A 1 133 ? -13.603 -0.611 -1.813 1.00 95.69 133 ASP A C 1
ATOM 1065 O O . ASP A 1 133 ? -13.415 -1.066 -2.942 1.00 95.69 133 ASP A O 1
ATOM 1069 N N . GLY A 1 134 ? -14.083 -1.367 -0.821 1.00 95.69 134 GLY A N 1
ATOM 1070 C CA . GLY A 1 134 ? -14.368 -2.796 -0.938 1.00 95.69 134 GLY A CA 1
ATOM 1071 C C . GLY A 1 134 ? -13.131 -3.704 -0.919 1.00 95.69 134 GLY A C 1
ATOM 1072 O O . GLY A 1 134 ? -13.298 -4.924 -0.847 1.00 95.69 134 GLY A O 1
ATOM 1073 N N . VAL A 1 135 ? -11.913 -3.145 -0.945 1.00 97.62 135 VAL A N 1
ATOM 1074 C CA . VAL A 1 135 ? -10.648 -3.873 -0.735 1.00 97.62 135 VAL A CA 1
ATOM 1075 C C . VAL A 1 135 ? -10.194 -3.757 0.714 1.00 97.62 135 VAL A C 1
ATOM 1077 O O . VAL A 1 135 ? -9.797 -4.758 1.318 1.00 97.62 135 VAL A O 1
ATOM 1080 N N . MET A 1 136 ? -10.264 -2.553 1.286 1.00 98.31 136 MET A N 1
ATOM 1081 C CA . MET A 1 136 ? -10.018 -2.354 2.712 1.00 98.31 136 MET A CA 1
ATOM 1082 C C . MET A 1 136 ?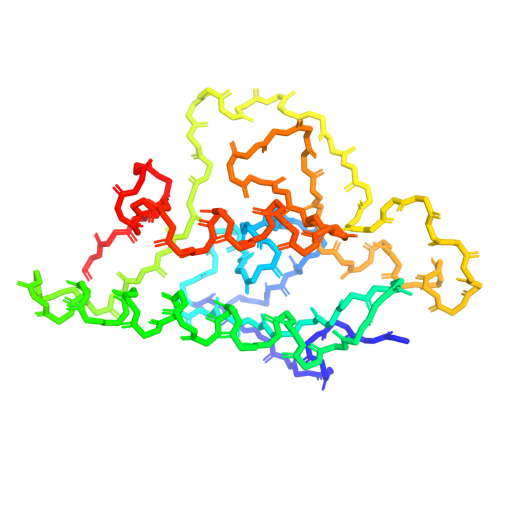 -11.146 -2.991 3.532 1.00 98.31 136 MET A C 1
ATOM 1084 O O . MET A 1 136 ? -12.313 -2.641 3.375 1.00 98.31 136 MET A O 1
ATOM 1088 N N . ARG A 1 137 ? -10.810 -3.953 4.396 1.00 98.44 137 ARG A N 1
ATOM 1089 C CA . ARG A 1 137 ? -11.757 -4.597 5.316 1.00 98.44 137 ARG A CA 1
ATOM 1090 C C . ARG A 1 137 ? -11.626 -3.986 6.697 1.00 98.44 137 ARG A C 1
ATOM 1092 O O . ARG A 1 137 ? -10.508 -3.833 7.175 1.00 98.44 137 ARG A O 1
ATOM 1099 N N . PHE A 1 138 ? -12.760 -3.690 7.320 1.00 98.50 138 PHE A N 1
ATOM 1100 C CA . PHE A 1 138 ? -12.840 -3.108 8.655 1.00 98.50 138 PHE A CA 1
ATOM 1101 C C . PHE A 1 138 ? -13.467 -4.101 9.636 1.00 98.50 138 PHE A C 1
ATOM 1103 O O . PHE A 1 138 ? -14.394 -4.824 9.260 1.00 98.50 138 PHE A O 1
ATOM 1110 N N . ARG A 1 139 ? -12.964 -4.128 10.871 1.00 95.50 139 ARG A N 1
ATOM 1111 C CA . ARG A 1 139 ? -13.499 -4.914 11.990 1.00 95.50 139 ARG A CA 1
ATOM 1112 C C . ARG A 1 139 ? -13.517 -4.086 13.264 1.00 95.50 139 ARG A C 1
ATOM 1114 O O . ARG A 1 139 ? -12.561 -3.304 13.466 1.00 95.50 139 ARG A O 1
#

Secondary structure (DSSP, 8-state):
--GGGG---EETTEEP-STTSBEETTTEETT-TT-------SSS-HHHHHHHHHHHHHHHHHHHHHHT-S-EEE---GGGTTPPPB-SS-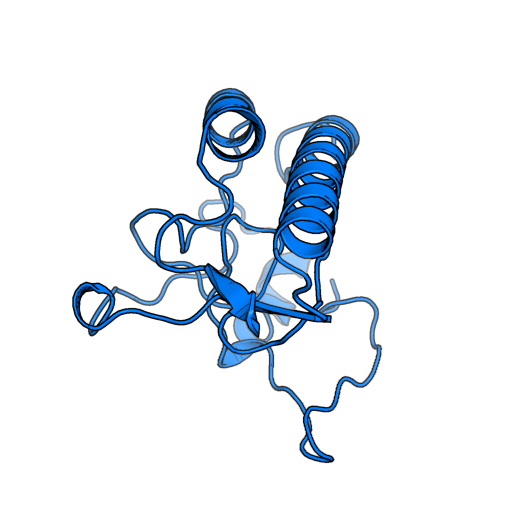S---HHHHTTGGGSPBB-SSTTS-----HHHHHHHHHHS-S-SSSEEE-

InterPro domains:
  IPR051820 FAD-containing monooxygenase EthA-like [PTHR43872] (1-138)

Organism: NCBI:txid449393

pLDDT: mean 95.33, std 3.72, range [72.81, 98.69]

Sequence (139 aa):
MVTLGEVEFTLDGAPIDFADTWSYKGLAYSGVPNLSSSFGYVNASWTLRTDLICEYVCRLLNHMESIGAVECTPRLRPEDAGMPERAWVEGFTPGYMQRHMDRMPHQGDRAPWINPQDYAHDRKLFRKSHVDDGVMRFR

Radius of gyration: 14.64 Å; chains: 1; bounding box: 40×31×31 Å

Foldseek 3Di:
DDDPPPDFDDDPNHTDQQLAWFQFQQFDTAPDKPGGDQDAAPPDDSVLRVVLSVLLVVLLVVVCVVVVFPIKHFHDDPVCPPFDWAFLDPPDDDPVCVVCSSRHHTAGPDPRRHHDSDSVVSNCVRVPDDSPNVRIDTD